Protein AF-A0A963LIR3-F1 (afdb_monomer)

Mean predicted aligned error: 10.1 Å

Solvent-accessible surface area (backbone atoms only — not comparable to full-atom values): 4704 Å² total; per-residue (Å²): 134,58,73,63,62,52,46,48,44,36,40,77,72,63,69,36,53,65,68,55,43,13,61,78,68,76,44,54,53,69,57,47,54,50,56,67,68,45,85,61,85,66,76,87,72,74,70,80,82,72,87,65,93,52,94,57,61,88,45,47,66,62,54,52,49,50,54,55,58,52,72,69,73,120

Structure (mmCIF, N/CA/C/O backbone):
data_AF-A0A963LIR3-F1
#
_entry.id   AF-A0A963LIR3-F1
#
loop_
_atom_site.group_PDB
_atom_site.id
_atom_site.type_symbol
_atom_site.label_atom_id
_atom_site.label_alt_id
_atom_site.label_comp_id
_atom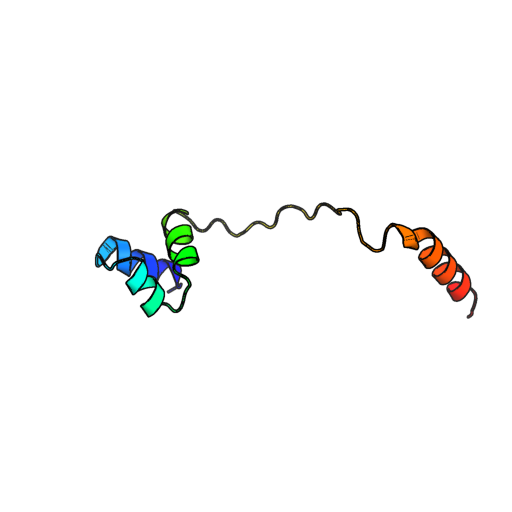_site.label_asym_id
_atom_site.label_entity_id
_atom_site.label_seq_id
_atom_site.pdbx_PDB_ins_code
_atom_site.Cartn_x
_atom_site.Cartn_y
_atom_site.Cartn_z
_atom_site.occupancy
_atom_site.B_iso_or_equiv
_atom_site.auth_seq_id
_atom_site.auth_comp_id
_atom_site.auth_asym_id
_atom_site.auth_atom_id
_atom_site.pdbx_PDB_model_num
ATOM 1 N N . MET A 1 1 ? -22.920 -1.730 1.840 1.00 60.41 1 MET A N 1
ATOM 2 C CA . MET A 1 1 ? -21.976 -1.154 2.834 1.00 60.41 1 MET A CA 1
ATOM 3 C C . MET A 1 1 ? -20.554 -1.547 2.470 1.00 60.41 1 MET A C 1
ATOM 5 O O . MET A 1 1 ? -20.308 -2.745 2.358 1.00 60.41 1 MET A O 1
ATOM 9 N N . SER A 1 2 ? -19.645 -0.579 2.302 1.00 84.38 2 SER A N 1
ATOM 10 C CA . SER A 1 2 ? -18.230 -0.869 2.027 1.00 84.38 2 SER A CA 1
ATOM 11 C C . SER A 1 2 ? -17.548 -1.520 3.240 1.00 84.38 2 SER A C 1
ATOM 13 O O . SER A 1 2 ? -18.019 -1.407 4.379 1.00 84.38 2 SER A O 1
ATOM 15 N N . THR A 1 3 ? -16.445 -2.229 3.002 1.00 86.81 3 THR A N 1
ATOM 16 C CA . THR A 1 3 ? -15.629 -2.893 4.036 1.00 86.81 3 THR A CA 1
ATOM 17 C C . THR A 1 3 ? -15.162 -1.922 5.123 1.00 86.81 3 THR A C 1
ATOM 19 O O . THR A 1 3 ? -15.198 -2.263 6.305 1.00 86.81 3 THR A O 1
ATOM 22 N N . LEU A 1 4 ? -14.829 -0.683 4.755 1.00 87.00 4 LEU A N 1
ATOM 23 C CA . LEU A 1 4 ? -14.419 0.372 5.683 1.00 87.00 4 LEU A CA 1
ATOM 24 C C . LEU A 1 4 ? -15.541 0.802 6.636 1.00 87.00 4 LEU A C 1
ATOM 26 O O . LEU A 1 4 ? -15.317 0.938 7.839 1.00 87.00 4 LEU A O 1
ATOM 30 N N . SER A 1 5 ? -16.761 0.992 6.122 1.00 89.38 5 SER A N 1
ATOM 31 C CA . SER A 1 5 ? -17.911 1.366 6.957 1.00 89.38 5 SER A CA 1
ATOM 32 C C . SER A 1 5 ? -18.201 0.296 8.013 1.00 89.38 5 SER A C 1
ATOM 34 O O . SER A 1 5 ? -18.545 0.619 9.151 1.00 89.38 5 SER A O 1
ATOM 36 N N . LYS A 1 6 ? -18.023 -0.983 7.652 1.00 91.69 6 LYS A N 1
ATOM 37 C CA . LYS A 1 6 ? -18.147 -2.108 8.588 1.00 91.69 6 LYS A CA 1
ATOM 38 C C . LYS A 1 6 ? -17.007 -2.114 9.612 1.00 91.69 6 LYS A C 1
ATOM 40 O O . LYS A 1 6 ? -17.286 -2.250 10.800 1.00 91.69 6 LYS A O 1
ATOM 45 N N . LEU A 1 7 ? -15.761 -1.898 9.179 1.00 92.62 7 LEU A N 1
ATOM 46 C CA . LEU A 1 7 ? -14.590 -1.819 10.063 1.00 92.62 7 LEU A CA 1
ATOM 47 C C . LEU A 1 7 ? -14.759 -0.729 11.127 1.00 92.62 7 LEU A C 1
ATOM 49 O O . LEU A 1 7 ? -14.584 -0.990 12.313 1.00 92.62 7 LEU A O 1
ATOM 53 N N . ARG A 1 8 ? -15.166 0.476 10.715 1.00 91.25 8 ARG A N 1
ATOM 54 C CA . ARG A 1 8 ? -15.393 1.602 11.630 1.00 91.25 8 ARG A CA 1
ATOM 55 C C . ARG A 1 8 ? -16.5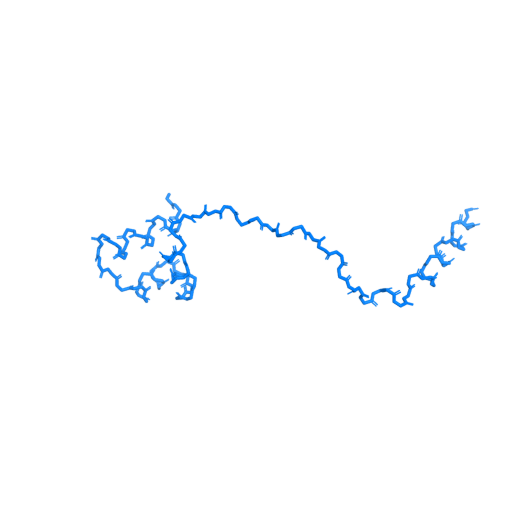18 1.328 12.613 1.00 91.25 8 ARG A C 1
ATOM 57 O O . ARG A 1 8 ? -16.383 1.656 13.780 1.00 91.25 8 ARG A O 1
ATOM 64 N N . ARG A 1 9 ? -17.613 0.704 12.172 1.00 92.62 9 ARG A N 1
ATOM 65 C CA . ARG A 1 9 ? -18.700 0.314 13.078 1.00 92.62 9 ARG A CA 1
ATOM 66 C C . ARG A 1 9 ? -18.210 -0.669 14.143 1.00 92.62 9 ARG A C 1
ATOM 68 O O . ARG A 1 9 ? -18.510 -0.469 15.312 1.00 92.62 9 ARG A O 1
ATOM 75 N N . LEU A 1 10 ? -17.469 -1.699 13.735 1.00 94.69 10 LEU A N 1
ATOM 76 C CA . LEU A 1 10 ? -16.940 -2.715 14.647 1.00 94.69 10 LEU A CA 1
ATOM 77 C C . LEU A 1 10 ? -16.025 -2.093 15.705 1.00 94.69 10 LEU A C 1
ATOM 79 O O . LEU A 1 10 ? -16.218 -2.334 16.888 1.00 94.69 10 LEU A O 1
ATOM 83 N N . VAL A 1 11 ? -15.072 -1.262 15.285 1.00 94.06 11 VAL A N 1
ATOM 84 C CA . VAL A 1 11 ? -14.062 -0.712 16.199 1.00 94.06 11 VAL A CA 1
ATOM 85 C C . VAL A 1 11 ? -14.591 0.479 17.001 1.00 94.06 11 VAL A C 1
ATOM 87 O O . VAL A 1 11 ? -14.417 0.516 18.207 1.00 94.06 11 VAL A O 1
ATOM 90 N N . LEU A 1 12 ? -15.264 1.446 16.365 1.00 91.56 12 LEU A N 1
ATOM 91 C CA . LEU A 1 12 ? -15.654 2.704 17.022 1.00 91.56 12 LEU A CA 1
ATOM 92 C C . LEU A 1 12 ? -16.991 2.633 17.765 1.00 91.56 12 LEU A C 1
ATOM 94 O O . LEU A 1 12 ? -17.241 3.469 18.625 1.00 91.56 12 LEU A O 1
ATOM 98 N N . ARG A 1 13 ? -17.894 1.713 17.393 1.00 92.94 13 ARG A N 1
ATOM 99 C CA . ARG A 1 13 ? -19.229 1.613 18.019 1.00 92.94 13 ARG A CA 1
ATOM 100 C C . ARG A 1 13 ? -19.434 0.343 18.825 1.00 92.94 13 ARG A C 1
ATOM 102 O O . ARG A 1 13 ? -20.227 0.354 19.752 1.00 92.94 13 ARG A O 1
ATOM 109 N N . GLN A 1 14 ? -18.799 -0.752 18.418 1.00 95.00 14 GLN A N 1
ATOM 110 C CA . GLN A 1 14 ? -18.950 -2.054 19.074 1.00 95.00 14 GLN A CA 1
ATOM 111 C C . GLN A 1 14 ? -17.729 -2.420 19.927 1.00 95.00 14 GLN A C 1
ATOM 113 O O . GLN A 1 14 ? -17.691 -3.526 20.450 1.00 95.00 14 GLN A O 1
ATOM 118 N N . ASP A 1 15 ? -16.743 -1.519 20.025 1.00 93.50 15 ASP A N 1
ATOM 119 C CA . ASP A 1 15 ? -15.502 -1.670 20.798 1.00 93.50 15 ASP A CA 1
ATOM 120 C C . ASP A 1 15 ? -14.731 -2.976 20.511 1.00 93.50 15 ASP A C 1
ATOM 122 O O . ASP A 1 15 ? -13.996 -3.522 21.332 1.00 93.50 15 ASP A O 1
ATOM 126 N N . VAL A 1 16 ? -14.899 -3.516 19.299 1.00 95.81 16 VAL A N 1
ATOM 127 C CA . VAL A 1 16 ? -14.210 -4.733 18.870 1.00 95.81 16 VAL A CA 1
ATOM 128 C C . VAL A 1 16 ? -12.758 -4.392 18.570 1.00 95.81 16 VAL A C 1
ATOM 130 O O . VAL A 1 16 ? -12.463 -3.456 17.823 1.00 95.81 16 VAL A O 1
ATOM 133 N N . SER A 1 17 ? -11.831 -5.211 19.071 1.00 96.31 17 SER A N 1
ATOM 134 C CA . SER A 1 17 ? -10.410 -5.017 18.787 1.00 96.31 17 SER A CA 1
ATOM 135 C C . SER A 1 17 ? -10.130 -5.010 17.277 1.00 96.31 17 SER A C 1
ATOM 137 O O . SER A 1 17 ? -10.681 -5.805 16.509 1.00 96.31 17 SER A O 1
ATOM 139 N N . VAL A 1 18 ? -9.193 -4.167 16.831 1.00 94.69 18 VAL A N 1
ATOM 140 C CA . VAL A 1 18 ? -8.804 -4.070 15.408 1.00 94.69 18 VAL A CA 1
ATOM 141 C C . VAL A 1 18 ? -8.413 -5.436 14.826 1.00 94.69 18 VAL A C 1
ATOM 143 O O . VAL A 1 18 ? -8.727 -5.737 13.677 1.00 94.69 18 VAL A O 1
ATOM 146 N N . ARG A 1 19 ? -7.767 -6.293 15.630 1.00 95.94 19 ARG A N 1
ATOM 147 C CA . ARG A 1 19 ? -7.346 -7.651 15.240 1.00 95.94 19 ARG A CA 1
ATOM 148 C C . ARG A 1 19 ? -8.524 -8.585 14.977 1.00 95.94 19 ARG A C 1
ATOM 150 O O . ARG A 1 19 ? -8.436 -9.497 14.155 1.00 95.94 19 ARG A O 1
ATOM 157 N N . GLU A 1 20 ? -9.590 -8.439 15.743 1.00 96.25 20 GLU A N 1
ATOM 158 C CA . GLU A 1 20 ? -10.789 -9.240 15.567 1.00 96.25 20 GLU A CA 1
ATOM 159 C C . GLU A 1 20 ? -11.638 -8.699 14.419 1.00 96.25 20 GLU A C 1
ATOM 161 O O . GLU A 1 20 ? -12.057 -9.469 13.555 1.00 96.25 20 GLU A O 1
ATOM 166 N N . ALA A 1 21 ? -11.793 -7.378 14.329 1.00 95.50 21 ALA A N 1
ATOM 167 C CA . ALA A 1 21 ? -12.479 -6.741 13.215 1.00 95.50 21 ALA A CA 1
ATOM 168 C C . ALA A 1 21 ? -11.808 -7.066 11.865 1.00 95.50 21 ALA A C 1
ATOM 170 O O . ALA A 1 21 ? -12.505 -7.357 10.893 1.00 95.50 21 ALA A O 1
ATOM 171 N N . SER A 1 22 ? -10.469 -7.102 11.804 1.00 95.69 22 SER A N 1
ATOM 172 C CA . SER A 1 22 ? -9.732 -7.476 10.589 1.00 95.69 22 SER A CA 1
ATOM 173 C C . SER A 1 22 ? -9.973 -8.934 10.186 1.00 95.69 22 SER A C 1
ATOM 175 O O . SER A 1 22 ? -10.179 -9.211 9.007 1.00 95.69 22 SER A O 1
ATOM 177 N N . ARG A 1 23 ? -10.023 -9.857 11.160 1.00 95.88 23 ARG A N 1
ATOM 178 C CA . ARG A 1 23 ? -10.359 -11.273 10.928 1.00 95.88 23 ARG A 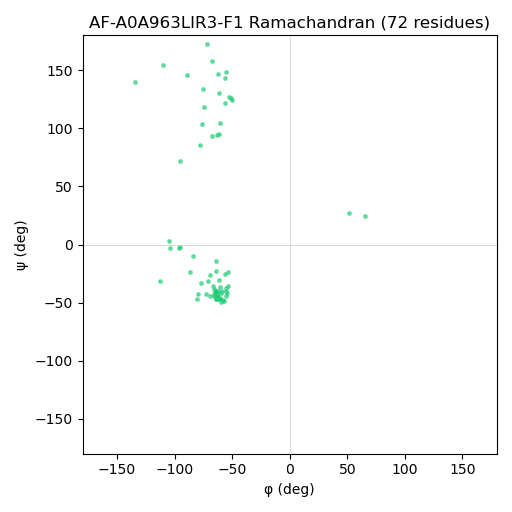CA 1
ATOM 179 C C . ARG A 1 23 ? -11.789 -11.444 10.418 1.00 95.88 23 ARG A C 1
ATOM 181 O O . ARG A 1 23 ? -11.985 -12.127 9.422 1.00 95.88 23 ARG A O 1
ATOM 188 N N . ARG A 1 24 ? -12.770 -10.777 11.040 1.00 95.00 24 ARG A N 1
ATOM 189 C CA . ARG A 1 24 ? -14.183 -10.818 10.613 1.00 95.00 24 ARG A CA 1
ATOM 190 C C . ARG A 1 24 ? -14.391 -10.270 9.196 1.00 95.00 24 ARG A C 1
ATOM 192 O O . ARG A 1 24 ? -15.308 -10.697 8.506 1.00 95.00 24 ARG A O 1
ATOM 199 N N . LEU A 1 25 ? -13.564 -9.312 8.777 1.00 93.06 25 LEU A N 1
ATOM 200 C CA . LEU A 1 25 ? -13.648 -8.672 7.461 1.00 93.06 25 LEU A CA 1
ATOM 201 C C . LEU A 1 25 ? -12.713 -9.279 6.405 1.00 93.06 25 LEU A C 1
ATOM 203 O O . LEU A 1 25 ? -12.756 -8.830 5.263 1.00 93.06 25 LEU A O 1
ATOM 207 N N . GLY A 1 26 ? -11.877 -10.260 6.762 1.00 94.56 26 GLY A N 1
ATOM 208 C CA . GLY A 1 26 ? -10.943 -10.902 5.831 1.00 94.56 26 GLY A CA 1
ATOM 209 C C . GLY A 1 26 ? -9.849 -9.972 5.291 1.00 94.56 26 GLY A C 1
ATOM 210 O O . GLY A 1 26 ? -9.319 -10.212 4.211 1.00 94.56 26 GLY A O 1
ATOM 211 N N . ILE A 1 27 ? -9.513 -8.900 6.015 1.00 94.12 27 ILE A N 1
ATOM 212 C CA . ILE A 1 27 ? -8.462 -7.948 5.626 1.00 94.12 27 ILE A CA 1
ATOM 213 C C . ILE A 1 27 ? -7.255 -8.063 6.553 1.00 94.12 27 ILE A C 1
ATOM 215 O O . ILE A 1 27 ? -7.368 -8.451 7.719 1.00 94.12 27 ILE A O 1
ATOM 219 N N . SER A 1 28 ? -6.080 -7.677 6.053 1.00 94.44 28 SER A N 1
ATOM 220 C CA . SER A 1 28 ? -4.880 -7.653 6.888 1.00 94.44 28 SER A CA 1
ATOM 221 C C . SER A 1 28 ? -5.039 -6.656 8.043 1.00 94.44 28 SER A C 1
ATOM 223 O O . SER A 1 28 ? -5.654 -5.592 7.893 1.00 94.44 28 SER A O 1
ATOM 225 N N . ARG A 1 29 ? -4.440 -6.967 9.201 1.00 93.69 29 ARG A N 1
ATOM 226 C CA . ARG A 1 29 ? -4.405 -6.039 1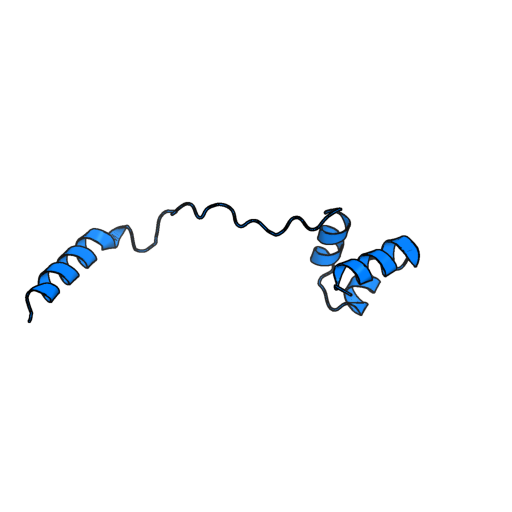0.344 1.00 93.69 29 ARG A CA 1
ATOM 227 C C . ARG A 1 29 ? -3.793 -4.696 9.937 1.00 93.69 29 ARG A C 1
ATOM 229 O O . ARG A 1 29 ? -4.303 -3.659 10.337 1.00 93.69 29 ARG A O 1
ATOM 236 N N . ASN A 1 3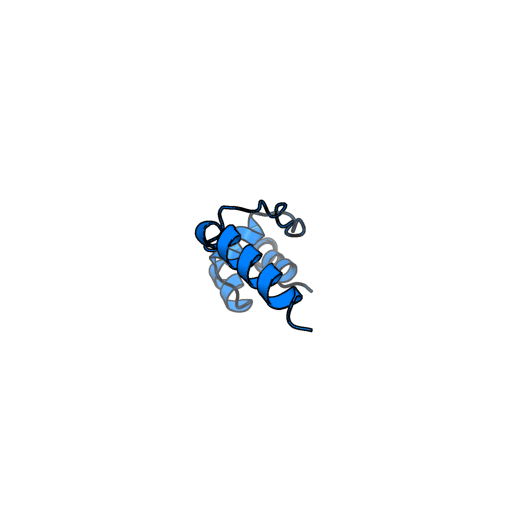0 ? -2.748 -4.715 9.111 1.00 93.94 30 ASN A N 1
ATOM 237 C CA . ASN A 1 30 ? -2.067 -3.507 8.641 1.00 93.94 30 ASN A CA 1
ATOM 238 C C . ASN A 1 30 ? -3.012 -2.613 7.831 1.00 93.94 30 ASN A C 1
ATOM 240 O O . ASN A 1 30 ? -3.056 -1.404 8.050 1.00 93.94 30 ASN A O 1
ATOM 244 N N . THR A 1 31 ? -3.820 -3.216 6.956 1.00 91.38 31 THR A N 1
ATOM 245 C CA . THR A 1 31 ? -4.860 -2.517 6.194 1.00 91.38 31 THR A CA 1
ATOM 246 C C . THR A 1 31 ? -5.905 -1.913 7.128 1.00 91.38 31 THR A C 1
ATOM 248 O O . THR A 1 31 ? -6.225 -0.737 6.990 1.00 91.38 31 THR A O 1
ATOM 251 N N . ALA A 1 32 ? -6.390 -2.678 8.113 1.00 92.56 32 ALA A N 1
ATOM 252 C CA . ALA A 1 32 ? -7.371 -2.192 9.080 1.00 92.56 32 ALA A CA 1
ATOM 253 C C . ALA A 1 32 ? -6.841 -1.000 9.898 1.00 92.56 32 ALA A C 1
ATOM 255 O O . ALA A 1 32 ? -7.521 0.017 10.013 1.00 92.56 32 ALA A O 1
ATOM 256 N N . THR A 1 33 ? -5.609 -1.089 10.407 1.00 92.19 33 THR A N 1
ATOM 257 C CA . THR A 1 33 ? -4.960 0.001 11.150 1.00 92.19 33 THR A CA 1
ATOM 258 C C . THR A 1 33 ? -4.779 1.243 10.278 1.00 92.19 33 THR A C 1
ATOM 260 O O . THR A 1 33 ? -5.125 2.342 10.707 1.00 92.19 33 THR A O 1
ATOM 263 N N . LYS A 1 34 ? -4.288 1.079 9.040 1.00 90.50 34 LYS A N 1
ATOM 264 C CA . LYS A 1 34 ? -4.117 2.188 8.088 1.00 90.50 34 LYS A CA 1
ATOM 265 C C . LYS A 1 34 ? -5.447 2.897 7.820 1.00 90.50 34 LYS A C 1
ATOM 267 O O . LYS A 1 34 ? -5.539 4.109 7.926 1.00 90.50 34 LYS A O 1
ATOM 272 N N . TRP A 1 35 ? -6.496 2.131 7.549 1.00 88.94 35 TRP A N 1
ATOM 273 C CA . TRP A 1 35 ? -7.827 2.644 7.224 1.00 88.94 35 TRP A CA 1
ATOM 274 C C . TRP A 1 35 ? -8.571 3.311 8.388 1.00 88.94 35 TRP A C 1
ATOM 276 O O . TRP A 1 35 ? -9.455 4.141 8.164 1.00 88.94 35 TRP A O 1
ATOM 286 N N . LEU A 1 36 ? -8.256 2.934 9.629 1.00 89.25 36 LEU A N 1
ATOM 287 C CA . LEU A 1 36 ? -8.764 3.619 10.819 1.00 89.25 36 LEU A CA 1
ATOM 288 C C . LEU A 1 36 ? -8.027 4.940 11.070 1.00 89.25 36 LEU A C 1
ATOM 290 O O . LEU A 1 36 ? -8.652 5.885 11.539 1.00 89.25 36 LEU A O 1
ATOM 294 N N . LYS A 1 37 ? -6.732 5.012 10.731 1.00 87.88 37 LYS A N 1
ATOM 295 C CA . LYS A 1 37 ? -5.918 6.234 10.823 1.00 87.88 37 LYS A CA 1
ATOM 296 C C . LYS A 1 37 ? -6.292 7.253 9.743 1.00 87.88 37 LYS A C 1
ATOM 298 O O . LYS A 1 37 ? -6.420 8.439 10.033 1.00 87.88 37 LYS A O 1
ATOM 303 N N . ASP A 1 38 ? -6.504 6.784 8.518 1.00 80.00 38 ASP A N 1
ATOM 304 C CA . ASP A 1 38 ? -6.898 7.613 7.382 1.00 80.00 38 ASP A CA 1
ATOM 305 C C . ASP A 1 38 ? -8.409 7.918 7.498 1.00 80.00 38 ASP A C 1
ATOM 307 O O . ASP A 1 38 ? -9.275 7.188 7.009 1.00 80.00 38 ASP A O 1
ATOM 311 N N . GLY A 1 39 ? -8.748 8.974 8.249 1.00 68.19 39 GLY A N 1
ATOM 312 C CA . GLY A 1 39 ? -10.118 9.336 8.652 1.00 68.19 39 GLY A CA 1
ATOM 313 C C . GLY A 1 39 ? -11.134 9.477 7.506 1.00 68.19 39 GLY A C 1
ATOM 314 O O . GLY A 1 39 ? -12.327 9.222 7.696 1.00 68.19 39 GLY A O 1
ATOM 315 N N . GLN A 1 40 ? -10.689 9.739 6.279 1.00 66.12 40 GLN A N 1
ATOM 316 C CA . GLN A 1 40 ? -11.502 9.651 5.066 1.00 66.12 40 GLN A CA 1
ATOM 317 C C . GLN A 1 40 ? -10.717 8.918 3.979 1.00 66.12 40 GLN A C 1
ATOM 319 O O . GLN A 1 40 ? -9.515 9.130 3.832 1.00 66.12 40 GLN A O 1
ATOM 324 N N . MET A 1 41 ? -11.399 8.055 3.216 1.00 58.75 41 MET A N 1
ATOM 325 C CA . MET A 1 41 ? -10.850 7.557 1.958 1.00 58.75 41 MET A CA 1
ATOM 326 C C . MET A 1 41 ? -10.797 8.752 1.008 1.00 58.75 41 MET A C 1
ATOM 328 O O . MET A 1 41 ? -11.784 9.076 0.356 1.00 58.75 41 MET A O 1
ATOM 332 N N . ALA A 1 42 ? -9.651 9.426 0.961 1.00 61.97 42 ALA A N 1
ATOM 333 C CA . ALA A 1 42 ? -9.2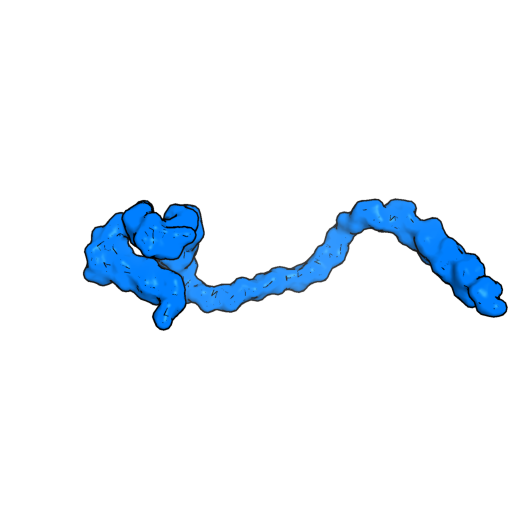79 10.108 -0.259 1.00 61.97 42 ALA A CA 1
ATOM 334 C C . ALA A 1 42 ? -9.154 9.019 -1.326 1.00 61.97 42 ALA A C 1
ATOM 336 O O . ALA A 1 42 ? -8.537 7.975 -1.083 1.00 61.97 42 ALA A O 1
ATOM 337 N N . GLU A 1 43 ? -9.791 9.229 -2.473 1.00 60.38 43 GLU A N 1
ATOM 338 C CA . GLU A 1 43 ? -9.595 8.355 -3.619 1.00 60.38 43 GLU A CA 1
ATOM 339 C C . GLU A 1 43 ? -8.083 8.233 -3.854 1.00 60.38 43 GLU A C 1
ATOM 341 O O . GLU A 1 43 ? -7.404 9.267 -3.864 1.00 60.38 43 GLU A O 1
ATOM 346 N N . PRO A 1 44 ? -7.520 7.009 -3.916 1.00 66.12 44 PRO A N 1
ATOM 347 C CA . PRO A 1 44 ? -6.088 6.830 -4.071 1.00 66.12 44 PRO A CA 1
ATOM 348 C C . PRO A 1 44 ? -5.670 7.460 -5.395 1.00 66.12 44 PRO A C 1
ATOM 350 O O . PRO A 1 44 ? -5.773 6.862 -6.463 1.00 66.12 44 PRO A O 1
ATOM 353 N N . ARG A 1 45 ? -5.214 8.708 -5.319 1.00 72.69 45 ARG A N 1
ATOM 354 C CA . ARG A 1 45 ? -4.703 9.428 -6.466 1.00 72.69 45 ARG A CA 1
ATOM 355 C C . ARG A 1 45 ? -3.322 8.868 -6.715 1.00 72.69 45 ARG A C 1
ATOM 357 O O . ARG A 1 45 ? -2.388 9.150 -5.965 1.00 72.69 45 ARG A O 1
ATOM 364 N N . TYR A 1 46 ? -3.211 8.031 -7.742 1.00 74.25 46 TYR A N 1
ATOM 365 C CA . TYR A 1 46 ? -1.900 7.642 -8.229 1.00 74.25 46 TYR A CA 1
ATOM 366 C C . TYR A 1 46 ? -1.113 8.928 -8.494 1.00 74.25 46 TYR A C 1
ATOM 368 O O . TYR A 1 46 ? -1.635 9.821 -9.175 1.00 74.25 46 TYR A O 1
ATOM 376 N N . PRO A 1 47 ? 0.102 9.066 -7.937 1.00 75.94 47 PRO A N 1
ATOM 377 C CA . PRO A 1 47 ? 0.955 10.172 -8.324 1.00 75.94 47 PRO A CA 1
ATOM 378 C C . PRO A 1 47 ? 1.132 10.118 -9.840 1.00 75.94 47 PRO A C 1
ATOM 380 O O . PRO A 1 47 ? 1.104 9.035 -10.440 1.00 75.94 47 PRO A O 1
ATOM 383 N N . GLN A 1 48 ? 1.283 11.287 -10.463 1.00 81.44 48 GLN A N 1
ATOM 384 C CA . GLN A 1 48 ? 1.601 11.347 -11.882 1.00 81.44 48 GLN A CA 1
ATOM 385 C C . GLN A 1 48 ? 2.798 10.431 -12.127 1.00 81.44 48 GLN A C 1
ATOM 387 O O . GLN A 1 48 ? 3.812 10.540 -11.436 1.00 81.44 48 GLN A O 1
ATOM 392 N N . ARG A 1 49 ? 2.643 9.475 -13.049 1.00 80.19 49 ARG A N 1
ATOM 393 C CA . ARG A 1 49 ? 3.717 8.541 -13.376 1.00 80.19 49 ARG A CA 1
ATOM 394 C C . ARG A 1 49 ? 4.894 9.359 -1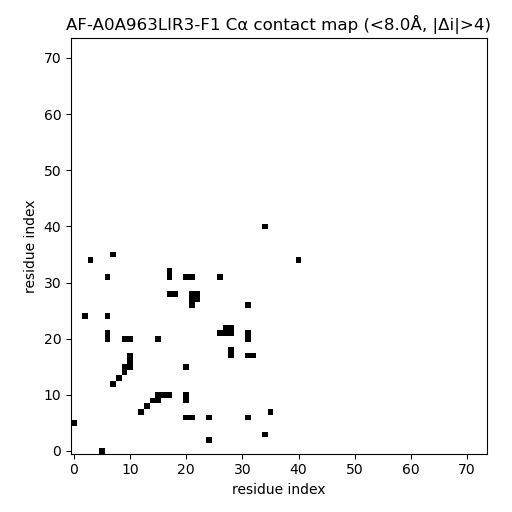3.887 1.00 80.19 49 ARG A C 1
ATOM 396 O O . ARG A 1 49 ? 4.862 9.849 -15.010 1.00 80.19 49 ARG A O 1
ATOM 403 N N . VAL A 1 50 ? 5.913 9.509 -13.053 1.00 75.69 50 VAL A N 1
ATOM 404 C CA . VAL A 1 50 ? 7.209 10.000 -13.499 1.00 75.69 50 VAL A CA 1
ATOM 405 C C . VAL A 1 50 ? 7.833 8.834 -14.248 1.00 75.69 50 VAL A C 1
ATOM 407 O O . VAL A 1 50 ? 7.986 7.749 -13.682 1.00 75.69 50 VAL A O 1
ATOM 410 N N . SER A 1 51 ? 8.115 9.015 -15.535 1.00 75.62 51 SER A N 1
ATOM 411 C CA . SER A 1 51 ? 8.904 8.055 -16.300 1.00 75.62 51 SER A CA 1
ATOM 412 C C . SER A 1 51 ? 10.298 8.000 -15.680 1.00 75.62 51 SER A C 1
ATOM 414 O O . SER A 1 51 ? 11.135 8.860 -15.945 1.00 75.62 51 SER A O 1
ATOM 416 N N . GLY A 1 52 ? 10.500 7.042 -14.777 1.00 75.88 52 GLY A N 1
ATOM 417 C CA . GLY A 1 52 ? 11.809 6.724 -14.224 1.00 75.88 52 GLY A CA 1
ATOM 418 C C . GLY A 1 52 ? 12.695 6.033 -15.263 1.00 75.88 52 GLY A C 1
ATOM 419 O O . GLY A 1 52 ? 12.204 5.683 -16.342 1.00 75.88 52 GLY A O 1
ATOM 420 N N . PRO A 1 53 ? 13.980 5.814 -14.938 1.00 79.31 53 PRO A N 1
ATOM 421 C CA . PRO A 1 53 ? 14.876 5.068 -15.806 1.00 79.31 53 PRO A CA 1
ATOM 422 C C . PRO A 1 53 ? 14.284 3.682 -16.085 1.00 79.31 53 PRO A C 1
ATOM 424 O O . PRO A 1 53 ? 13.967 2.919 -15.169 1.00 79.31 53 PRO A O 1
ATOM 427 N N . SER A 1 54 ? 14.075 3.389 -17.362 1.00 83.50 54 SER A N 1
ATOM 428 C CA . SER A 1 54 ? 13.571 2.113 -17.848 1.00 83.50 54 SER A CA 1
ATOM 429 C C . SER A 1 54 ? 14.733 1.166 -18.109 1.00 83.50 54 SER A C 1
ATOM 431 O O . SER A 1 54 ? 15.782 1.564 -18.606 1.00 83.50 54 SER A O 1
ATOM 433 N N . ILE A 1 55 ? 14.510 -0.127 -17.878 1.00 88.06 55 ILE A N 1
ATOM 434 C CA . ILE A 1 55 ? 15.446 -1.196 -18.268 1.00 88.06 55 ILE A CA 1
ATOM 435 C C . ILE A 1 55 ? 15.738 -1.151 -19.780 1.00 88.06 55 ILE A C 1
ATOM 437 O O . ILE A 1 55 ? 16.791 -1.596 -20.225 1.00 88.06 55 ILE A O 1
ATOM 441 N N . LEU A 1 56 ? 14.815 -0.592 -20.569 1.00 86.81 56 LEU A N 1
ATOM 442 C CA . LEU A 1 56 ? 14.953 -0.446 -22.015 1.00 86.81 56 LEU A CA 1
ATOM 443 C C . LEU A 1 56 ? 15.741 0.797 -22.438 1.00 86.81 56 LEU A C 1
ATOM 445 O O . LEU A 1 56 ? 16.072 0.907 -23.615 1.00 86.81 56 LEU A O 1
ATOM 449 N N . ASP A 1 57 ? 16.048 1.721 -21.522 1.00 88.00 57 ASP A N 1
ATOM 450 C CA . ASP A 1 57 ? 16.769 2.957 -21.847 1.00 88.00 57 ASP A CA 1
ATOM 451 C C . ASP A 1 57 ? 18.109 2.708 -22.560 1.00 88.00 57 ASP A C 1
ATOM 453 O O . ASP A 1 57 ? 18.344 3.380 -23.565 1.00 88.00 57 ASP A O 1
ATOM 457 N N . PRO A 1 58 ? 18.939 1.717 -22.163 1.00 93.00 58 PRO A N 1
ATOM 458 C CA . PRO A 1 58 ? 20.181 1.403 -22.874 1.00 93.00 58 PRO A CA 1
ATOM 459 C C . PRO A 1 58 ? 19.973 0.903 -24.310 1.00 93.00 58 PRO A C 1
ATOM 461 O O . PRO A 1 58 ? 20.880 0.998 -25.130 1.00 93.00 58 PRO A O 1
ATOM 464 N N . TYR A 1 59 ? 18.790 0.370 -24.627 1.00 93.06 59 TYR A N 1
ATOM 465 C CA . TYR A 1 59 ? 18.498 -0.277 -25.909 1.00 93.06 59 TYR A CA 1
ATOM 466 C C . TYR A 1 59 ? 17.654 0.592 -26.850 1.00 93.06 59 TYR A C 1
ATOM 468 O O . TYR A 1 59 ? 17.386 0.182 -27.978 1.00 93.06 59 TYR A O 1
ATOM 476 N N . LYS A 1 60 ? 17.220 1.787 -26.423 1.00 91.94 60 LYS A N 1
ATOM 477 C CA . LYS A 1 60 ? 16.303 2.645 -27.200 1.00 91.94 60 LYS A CA 1
ATOM 478 C C . LYS A 1 60 ? 16.808 2.962 -28.602 1.00 91.94 60 LYS A C 1
ATOM 480 O O . LYS A 1 60 ? 16.034 2.878 -29.555 1.00 91.94 60 LYS A O 1
ATOM 485 N N . GLU A 1 61 ? 18.085 3.305 -28.729 1.00 92.44 61 GLU A N 1
ATOM 486 C CA . GLU A 1 61 ? 18.688 3.642 -30.021 1.00 92.44 61 GLU A CA 1
ATOM 487 C C . GLU A 1 61 ? 18.676 2.441 -30.968 1.00 92.44 61 GLU A C 1
ATOM 489 O O . GLU A 1 61 ? 18.216 2.541 -32.105 1.00 92.44 61 GLU A O 1
ATOM 494 N N . GLN A 1 62 ? 19.085 1.274 -30.471 1.00 94.06 62 GLN A N 1
ATOM 495 C CA . GLN A 1 62 ? 19.103 0.035 -31.246 1.00 94.06 62 GLN A CA 1
ATOM 496 C C . GLN A 1 62 ? 17.693 -0.387 -31.682 1.00 94.06 62 GLN A C 1
ATOM 498 O O . GLN A 1 62 ? 17.474 -0.703 -32.850 1.00 94.06 62 GLN A O 1
ATOM 503 N N . LEU A 1 63 ? 16.717 -0.330 -30.772 1.00 93.81 63 LEU A N 1
ATOM 504 C CA . LEU A 1 63 ? 15.317 -0.633 -31.083 1.00 93.81 63 LEU A CA 1
ATOM 505 C C . LEU A 1 63 ? 14.743 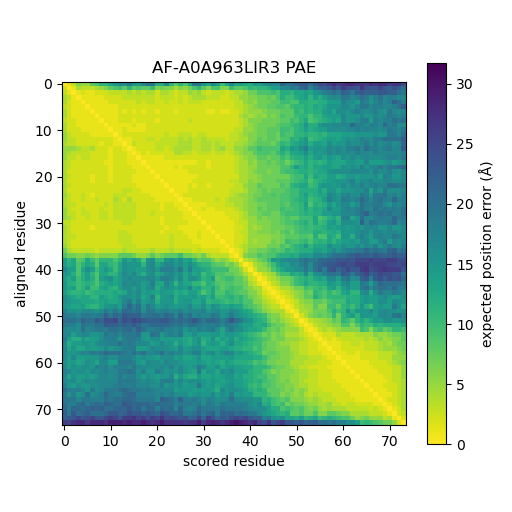0.340 -32.122 1.00 93.81 63 LEU A C 1
ATOM 507 O O . LEU A 1 63 ? 14.033 -0.077 -33.035 1.00 93.81 63 LEU A O 1
ATOM 511 N N . SER A 1 64 ? 15.088 1.624 -32.026 1.00 94.00 64 SER A N 1
ATOM 512 C CA . SER A 1 64 ? 14.656 2.642 -32.990 1.00 94.00 64 SER A CA 1
ATOM 513 C C . SER A 1 64 ? 15.252 2.408 -34.377 1.00 94.00 64 SER A C 1
ATOM 515 O O . SER A 1 64 ? 14.570 2.596 -35.383 1.00 94.00 64 SER A O 1
ATOM 517 N N . GLN A 1 65 ? 16.514 1.980 -34.451 1.00 94.44 65 GLN A N 1
ATOM 518 C CA . GLN A 1 65 ? 17.164 1.627 -35.713 1.00 94.44 65 GLN A CA 1
ATOM 519 C C . GLN A 1 65 ? 16.529 0.396 -36.355 1.00 94.44 65 GLN A C 1
ATOM 521 O O . GLN A 1 65 ? 16.277 0.405 -37.557 1.00 94.44 65 GLN A O 1
ATOM 526 N N . TRP A 1 66 ? 16.224 -0.637 -35.571 1.00 94.31 66 TRP A N 1
ATOM 527 C CA . TRP A 1 66 ? 15.554 -1.834 -36.077 1.00 94.31 66 TRP A CA 1
ATOM 528 C C . TRP A 1 66 ? 14.156 -1.530 -36.601 1.00 94.31 66 TRP A C 1
ATOM 530 O O . TRP A 1 66 ? 13.835 -1.948 -37.707 1.00 94.31 66 TRP A O 1
ATOM 540 N N . LEU A 1 67 ? 13.367 -0.732 -35.874 1.00 94.25 67 LEU A N 1
ATOM 541 C CA . LEU A 1 67 ? 12.047 -0.292 -36.336 1.00 94.25 67 LEU A CA 1
ATOM 542 C C . LEU A 1 67 ? 12.129 0.494 -37.649 1.00 94.25 67 LEU A C 1
ATOM 544 O O . LEU A 1 67 ? 11.323 0.272 -38.548 1.00 94.25 67 LEU A O 1
ATOM 548 N N . LYS A 1 68 ? 13.121 1.384 -37.787 1.00 93.00 68 LYS A N 1
ATOM 549 C 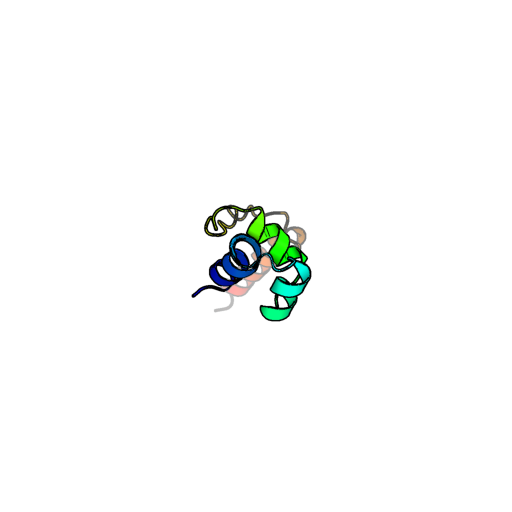CA . LYS A 1 68 ? 13.369 2.101 -39.045 1.00 93.00 68 LYS A CA 1
ATOM 550 C C . LYS A 1 68 ? 13.780 1.152 -40.164 1.00 93.00 68 LYS A C 1
ATOM 552 O O . LYS A 1 68 ? 13.293 1.295 -41.271 1.00 93.00 68 LYS A O 1
ATOM 557 N N . ALA A 1 69 ? 14.670 0.198 -39.916 1.00 90.81 69 ALA A N 1
ATOM 558 C CA . ALA A 1 69 ? 15.092 -0.748 -40.946 1.00 90.81 69 ALA A CA 1
ATOM 559 C C . ALA A 1 69 ? 13.922 -1.628 -41.418 1.00 90.81 69 ALA A C 1
ATOM 561 O O . ALA A 1 69 ? 13.775 -1.877 -42.613 1.00 90.81 69 ALA A O 1
ATOM 562 N N . ASP A 1 70 ? 13.071 -2.054 -40.486 1.00 89.94 70 ASP A N 1
ATOM 563 C CA . ASP A 1 70 ? 11.908 -2.888 -40.775 1.00 89.94 70 ASP A CA 1
ATOM 564 C C . ASP A 1 70 ? 10.808 -2.115 -41.516 1.00 89.94 70 ASP A C 1
ATOM 566 O O . ASP A 1 70 ? 10.168 -2.663 -42.406 1.00 89.94 70 ASP A O 1
ATOM 570 N N . SER A 1 71 ? 10.661 -0.805 -41.273 1.00 89.38 71 SER A N 1
ATOM 571 C CA . SER A 1 71 ? 9.683 0.028 -41.991 1.00 89.38 71 SER A CA 1
ATOM 572 C C . SER A 1 71 ? 9.948 0.163 -43.495 1.00 89.38 71 SER A C 1
ATOM 574 O O . SER A 1 71 ? 9.086 0.655 -44.215 1.00 89.38 71 SER A O 1
ATOM 576 N N . HIS A 1 72 ? 11.138 -0.217 -43.969 1.00 84.19 72 HIS A N 1
ATOM 577 C CA . HIS A 1 72 ? 11.500 -0.213 -45.391 1.00 84.19 72 HIS A CA 1
ATOM 578 C C . HIS A 1 72 ? 11.282 -1.582 -46.054 1.00 84.19 72 HIS A C 1
ATOM 580 O O . HIS A 1 72 ? 11.524 -1.730 -47.250 1.00 84.19 72 HIS A O 1
ATOM 586 N N . ARG A 1 73 ? 10.844 -2.591 -45.291 1.00 77.25 73 ARG A N 1
ATOM 587 C CA . ARG A 1 73 ? 10.441 -3.904 -45.798 1.00 77.25 73 ARG A CA 1
ATOM 588 C C . ARG A 1 73 ? 8.924 -3.913 -45.993 1.00 77.25 73 ARG A C 1
ATOM 590 O O . ARG A 1 73 ? 8.198 -4.526 -45.218 1.00 77.25 73 ARG A O 1
ATOM 597 N N . SER A 1 74 ? 8.455 -3.192 -47.008 1.00 58.88 74 SER A N 1
ATOM 598 C CA . SER A 1 74 ? 7.091 -3.305 -47.544 1.00 58.88 74 SER A CA 1
ATOM 599 C C . SER A 1 74 ? 7.148 -3.804 -48.975 1.00 58.88 74 SER A C 1
ATOM 601 O O . SER A 1 74 ? 7.889 -3.155 -49.749 1.00 58.88 74 SER A O 1
#

Secondary structure (DSSP, 8-state):
--HHHHHHHHHHTS---HHHHHHHHT--HHHHHHHHHSSS-----PPP---PPPTTGGGHHHHHHHHHHHTT--

Radius of gyration: 24.27 Å; Cα contacts (8 Å, |Δi|>4): 31; chains: 1; bounding box: 42×23×68 Å

Sequence (74 aa):
MSTLSKLRRLVLRQDVSVREASRRLGISRNTATKWLKDGQMAEPRYPQRVSGPSILDPYKEQLSQWLKADSHRS

Foldseek 3Di:
DDLLVQLCCCCVPVVHDLVVSCVVSVHDSVVSVVSVVVVDPPPPPDPDDDPDDDPCVVVVVVVVVVVVVVVVVD

Nearest PDB structures (foldseek):
  7bhy-assembly2_C-2  TM=7.038E-01  e=1.228E-01  Bacillus subtilis subsp. subtilis str. 168
  2w48-assembly1_A  TM=5.650E-01  e=7.331E-02  Klebsiella pneumoniae
  7qh5-assembly2_B  TM=6.261E-01  e=4.466E-01  Streptomyces tsukubensis NRRL18488
  8q90-assembly1_B  TM=5.724E-01  e=5.781E-01  Haloferax mediterranei
  2ivm-assembly1_A  TM=4.936E-01  e=2.102E+00  Mycobacterium tuberculosis H37Rv

pLDDT: mean 86.66, std 10.38, range [58.75, 96.31]